Protein AF-A0A7J2LE22-F1 (afdb_monomer)

Secondary structure (DSSP, 8-state):
--TT----EEEEEEETTEEEEEESSPPTTT--HHHHHTSTT--HHHHHHHHHTPPPSSHHHHHHHHHHTT--HHHHHTTT-

Structure (mmCIF, N/CA/C/O backbone):
data_AF-A0A7J2LE22-F1
#
_entry.id   AF-A0A7J2LE22-F1
#
loop_
_atom_site.group_PDB
_atom_site.id
_atom_site.type_symbol
_atom_site.label_atom_id
_atom_site.label_alt_id
_atom_site.label_comp_id
_atom_site.label_asym_id
_atom_site.label_entity_id
_atom_site.label_seq_id
_ato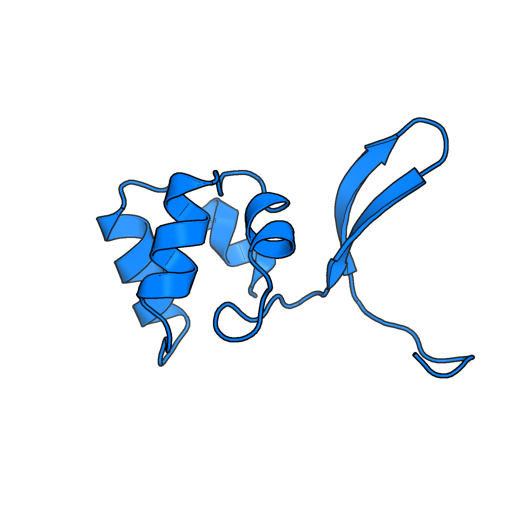m_site.pdbx_PDB_ins_code
_atom_site.Cartn_x
_atom_site.Cartn_y
_atom_site.Cartn_z
_atom_site.occupancy
_atom_site.B_iso_or_equiv
_atom_site.auth_seq_id
_atom_site.auth_comp_id
_atom_site.auth_asym_id
_atom_site.auth_atom_id
_atom_site.pdbx_PDB_model_num
ATOM 1 N N . LEU A 1 1 ? -21.150 -2.853 -8.361 1.00 63.91 1 LEU A N 1
ATOM 2 C CA . LEU A 1 1 ? -21.531 -1.533 -7.804 1.00 63.91 1 LEU A CA 1
ATOM 3 C C . LEU A 1 1 ? -22.899 -1.159 -8.368 1.00 63.91 1 LEU A C 1
ATOM 5 O O . LEU A 1 1 ? -23.106 -1.424 -9.547 1.00 63.91 1 LEU A O 1
ATOM 9 N N . PRO A 1 2 ? -23.835 -0.630 -7.563 1.00 79.31 2 PRO A N 1
ATOM 10 C CA . PRO A 1 2 ? -25.120 -0.147 -8.073 1.00 79.31 2 PRO A CA 1
ATOM 11 C C . PRO A 1 2 ? -24.915 1.097 -8.952 1.00 79.31 2 PRO A C 1
ATOM 13 O O . PRO A 1 2 ? -23.989 1.875 -8.711 1.00 79.31 2 PRO A O 1
ATOM 16 N N . LEU A 1 3 ? -25.764 1.278 -9.969 1.00 85.88 3 LEU A N 1
ATOM 17 C CA . LEU A 1 3 ? -25.701 2.446 -10.853 1.00 85.88 3 LEU A CA 1
ATOM 18 C C . LEU A 1 3 ? -25.921 3.752 -10.071 1.00 85.88 3 LEU A C 1
ATOM 20 O O . LEU A 1 3 ? -26.686 3.787 -9.109 1.00 85.88 3 LEU A O 1
ATOM 24 N N . GLY A 1 4 ? -25.244 4.824 -10.495 1.00 86.12 4 GLY A N 1
ATOM 25 C CA . GLY A 1 4 ? -25.377 6.165 -9.909 1.00 86.12 4 GLY A CA 1
ATOM 26 C C . GLY A 1 4 ? -24.537 6.428 -8.653 1.00 86.12 4 GLY A C 1
ATOM 27 O O . GLY A 1 4 ? -24.671 7.492 -8.057 1.00 86.12 4 GLY A O 1
ATOM 28 N N . LYS A 1 5 ? -23.667 5.495 -8.241 1.00 83.62 5 LYS A N 1
ATOM 29 C CA . LYS A 1 5 ? -22.697 5.734 -7.162 1.00 83.62 5 LYS A CA 1
ATOM 30 C C . LYS A 1 5 ? -21.337 6.138 -7.717 1.00 83.62 5 LYS A C 1
ATOM 32 O O . LYS A 1 5 ? -20.803 5.472 -8.601 1.00 83.62 5 LYS A O 1
ATOM 37 N N . TYR A 1 6 ? -20.777 7.190 -7.137 1.00 85.69 6 TYR A N 1
ATOM 38 C CA . TYR A 1 6 ? -19.403 7.616 -7.367 1.00 85.69 6 TYR A CA 1
ATOM 39 C C . TYR A 1 6 ? -18.480 6.919 -6.368 1.00 85.69 6 TYR A C 1
ATOM 41 O O . TYR A 1 6 ? -18.886 6.629 -5.241 1.00 85.69 6 TYR A O 1
ATOM 49 N N . ILE A 1 7 ? -17.259 6.623 -6.803 1.00 86.38 7 ILE A N 1
ATOM 50 C CA . ILE A 1 7 ? -16.185 6.139 -5.940 1.00 86.38 7 ILE A CA 1
ATOM 51 C C . ILE A 1 7 ? -14.959 7.011 -6.169 1.00 86.38 7 ILE A C 1
ATOM 53 O O . ILE A 1 7 ? -14.663 7.371 -7.310 1.00 86.38 7 ILE A O 1
ATOM 57 N N . ASP A 1 8 ? -14.248 7.315 -5.093 1.00 89.75 8 ASP A N 1
ATOM 58 C CA . ASP A 1 8 ? -12.965 7.988 -5.186 1.00 89.75 8 ASP A CA 1
ATOM 59 C C . ASP A 1 8 ? -11.890 6.970 -5.556 1.00 89.75 8 ASP A C 1
ATOM 61 O O . ASP A 1 8 ? -11.803 5.867 -5.003 1.00 89.75 8 ASP A O 1
ATOM 65 N N . VAL A 1 9 ? -11.085 7.328 -6.550 1.00 90.25 9 VAL A N 1
ATOM 66 C CA . VAL A 1 9 ? -10.005 6.482 -7.046 1.00 90.25 9 VAL A CA 1
ATOM 67 C C . VAL A 1 9 ? -8.764 7.316 -7.296 1.00 90.25 9 VAL A C 1
ATOM 69 O O . VAL A 1 9 ? -8.833 8.465 -7.731 1.00 90.25 9 VAL A O 1
ATOM 72 N N . LYS A 1 10 ? -7.606 6.706 -7.069 1.00 90.31 10 LYS A N 1
ATOM 73 C CA . LYS A 1 10 ? -6.311 7.267 -7.421 1.00 90.31 10 LYS A CA 1
ATOM 74 C C . LYS A 1 10 ? -5.779 6.564 -8.662 1.00 90.31 10 LYS A C 1
ATOM 76 O O . LYS A 1 10 ? -5.703 5.336 -8.701 1.00 90.31 10 LYS A O 1
ATOM 81 N N . VAL A 1 11 ? -5.443 7.338 -9.690 1.00 89.06 11 VAL A N 1
ATOM 82 C CA . VAL A 1 11 ? -4.944 6.807 -10.966 1.00 89.06 11 VAL A CA 1
ATOM 83 C C . VAL A 1 11 ? -3.496 6.359 -10.790 1.00 89.06 11 VAL A C 1
ATOM 85 O O . VAL A 1 11 ? -2.642 7.164 -10.426 1.00 89.06 11 VAL A O 1
ATOM 88 N N . ALA A 1 12 ? -3.241 5.073 -11.024 1.00 87.06 12 ALA A N 1
ATOM 89 C CA . ALA A 1 12 ? -1.916 4.459 -10.964 1.00 87.06 12 ALA A CA 1
ATOM 90 C C . ALA A 1 12 ? -1.200 4.487 -12.316 1.00 87.06 12 ALA A C 1
ATOM 92 O O . ALA A 1 12 ? 0.012 4.672 -12.355 1.00 87.06 12 ALA A O 1
ATOM 93 N N . ASP A 1 13 ? -1.947 4.319 -13.406 1.00 86.56 13 ASP A N 1
ATOM 94 C CA . ASP A 1 13 ? -1.411 4.320 -14.765 1.00 86.56 13 ASP A CA 1
ATOM 95 C C . ASP A 1 13 ? -2.508 4.671 -15.780 1.00 86.56 13 ASP A C 1
ATOM 97 O O . ASP A 1 13 ? -3.704 4.598 -15.472 1.00 86.56 13 ASP A O 1
ATOM 101 N N . HIS A 1 14 ? -2.123 5.032 -17.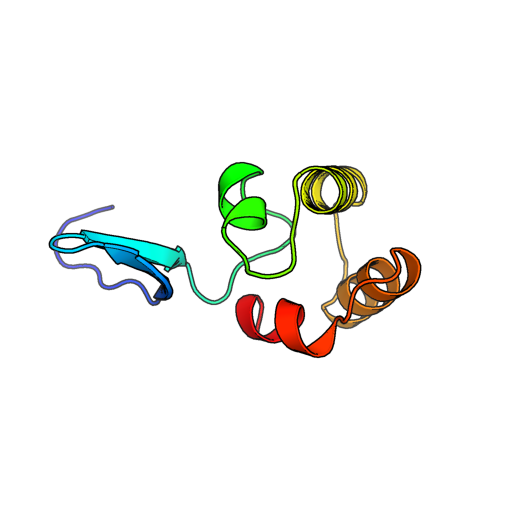000 1.00 88.31 14 HIS A N 1
ATOM 102 C CA . HIS A 1 14 ? -3.053 5.248 -18.099 1.00 88.31 14 HIS A CA 1
ATOM 103 C C . HIS A 1 14 ? -2.478 4.774 -19.439 1.00 88.31 14 HIS A C 1
ATOM 105 O O . HIS A 1 14 ? -1.324 5.003 -19.783 1.00 88.31 14 HIS A O 1
ATOM 111 N N . GLY A 1 15 ? -3.330 4.140 -20.238 1.00 87.12 15 GLY A N 1
ATOM 112 C CA . GLY A 1 15 ? -3.052 3.802 -21.629 1.00 87.12 15 GLY A CA 1
ATOM 113 C C . GLY A 1 15 ? -3.679 4.807 -22.593 1.00 87.12 15 GLY A C 1
ATOM 114 O O . GLY A 1 15 ? -4.355 5.753 -22.195 1.00 87.12 15 GLY A O 1
ATOM 115 N N . MET A 1 16 ? -3.534 4.553 -23.896 1.00 88.50 16 MET A N 1
ATOM 116 C CA . MET A 1 16 ? -4.100 5.399 -24.963 1.00 88.50 16 MET A CA 1
ATOM 117 C C . MET A 1 16 ? -5.625 5.572 -24.878 1.00 88.50 16 MET A C 1
ATOM 119 O O . MET A 1 16 ? -6.167 6.517 -25.445 1.00 88.50 16 MET A O 1
ATOM 123 N N . ARG A 1 17 ? -6.330 4.619 -24.250 1.00 90.25 17 ARG A N 1
ATOM 124 C CA . ARG A 1 17 ? -7.803 4.564 -24.195 1.00 90.25 17 ARG A CA 1
ATOM 125 C C . ARG A 1 17 ? -8.344 4.024 -22.864 1.00 90.25 17 ARG A C 1
ATOM 127 O O . ARG A 1 17 ? -9.483 3.574 -22.809 1.00 90.25 17 ARG A O 1
ATOM 134 N N . SER A 1 18 ? -7.528 3.987 -21.813 1.00 90.12 18 SER A N 1
ATOM 135 C CA . SER A 1 18 ? -7.894 3.363 -20.536 1.00 90.12 18 SER A CA 1
ATOM 136 C C . SER A 1 18 ? -7.136 3.988 -19.374 1.00 90.12 18 SER A C 1
ATOM 138 O O . SER A 1 18 ? -6.011 4.445 -19.546 1.00 90.12 18 SER A O 1
ATOM 140 N N . VAL A 1 19 ? -7.722 3.947 -18.180 1.00 89.69 19 VAL A N 1
ATOM 141 C CA . VAL A 1 19 ? -7.057 4.331 -16.930 1.00 89.69 19 VAL A CA 1
ATOM 142 C C . VAL A 1 19 ? -7.071 3.151 -15.968 1.00 89.69 19 VAL A C 1
ATOM 144 O O . VAL A 1 19 ? -8.082 2.462 -15.833 1.00 89.69 19 VAL A O 1
ATOM 147 N N . THR A 1 20 ? -5.945 2.920 -15.305 1.00 88.44 20 THR A N 1
ATOM 148 C CA . THR A 1 20 ? -5.822 1.967 -14.205 1.00 88.44 20 THR A CA 1
ATOM 149 C C . THR A 1 20 ? -5.901 2.764 -12.920 1.00 88.44 20 THR A C 1
ATOM 151 O O . THR A 1 20 ? -5.011 3.558 -12.616 1.00 88.44 20 THR A O 1
ATOM 154 N N . ALA A 1 21 ? -6.980 2.574 -12.169 1.00 87.12 21 ALA A N 1
ATOM 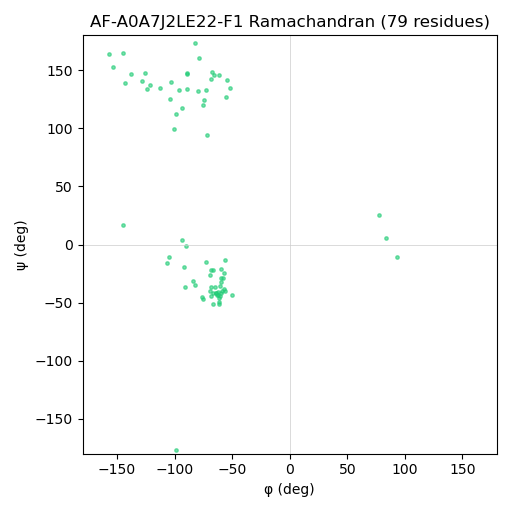155 C CA . ALA A 1 21 ? -7.214 3.303 -10.936 1.00 87.12 21 ALA A CA 1
ATOM 156 C C . ALA A 1 21 ? -7.457 2.348 -9.769 1.00 87.12 21 ALA A C 1
ATOM 158 O O . ALA A 1 21 ? -8.005 1.256 -9.929 1.00 87.12 21 ALA A O 1
ATOM 159 N N . VAL A 1 22 ? -7.029 2.785 -8.592 1.00 88.19 22 VAL A N 1
ATOM 160 C CA . VAL A 1 22 ? -7.130 2.058 -7.330 1.00 88.19 22 VAL A CA 1
ATOM 161 C C . VAL A 1 22 ? -8.110 2.808 -6.425 1.00 88.19 22 VAL A C 1
ATOM 163 O O . VAL A 1 22 ? -8.006 4.033 -6.354 1.00 88.19 22 VAL A O 1
ATOM 166 N N . PRO A 1 23 ? -9.054 2.132 -5.743 1.00 88.12 23 PRO A N 1
ATOM 167 C CA . PRO A 1 23 ? -9.927 2.769 -4.760 1.00 88.12 23 PRO A CA 1
ATOM 168 C C . PRO A 1 23 ? -9.127 3.560 -3.728 1.00 88.12 23 PRO A C 1
ATOM 170 O O . PRO A 1 23 ? -8.113 3.070 -3.228 1.00 88.12 23 PRO A O 1
ATOM 173 N N . TYR A 1 24 ? -9.585 4.772 -3.433 1.00 86.75 24 TYR A N 1
ATOM 174 C CA . TYR A 1 24 ? -8.920 5.675 -2.508 1.00 86.75 24 TYR A CA 1
ATOM 175 C C . TYR A 1 24 ? -9.875 6.108 -1.386 1.00 86.75 24 TYR A C 1
ATOM 177 O O . TYR A 1 24 ? -11.004 6.497 -1.685 1.00 86.75 24 TYR A O 1
ATOM 185 N N . PRO A 1 25 ? -9.438 6.077 -0.116 1.00 87.69 25 PRO A N 1
ATOM 186 C CA . PRO A 1 25 ? -8.168 5.528 0.366 1.00 87.69 25 PRO A CA 1
ATOM 187 C C . PRO A 1 25 ? -8.110 3.999 0.237 1.00 87.69 25 PRO A C 1
ATOM 189 O O . PRO A 1 25 ? -9.101 3.297 0.444 1.00 87.69 25 PRO A O 1
ATOM 192 N N . LEU A 1 26 ? -6.935 3.476 -0.120 1.00 87.56 26 LEU A N 1
ATOM 193 C CA . LEU A 1 26 ? -6.709 2.036 -0.163 1.00 87.56 26 LEU A CA 1
ATOM 194 C C . LEU A 1 26 ? -6.612 1.492 1.266 1.00 87.56 26 LEU A C 1
ATOM 196 O O . LEU A 1 26 ? -5.868 2.028 2.079 1.00 87.56 26 LEU A O 1
ATOM 200 N N . ASP A 1 27 ? -7.305 0.397 1.569 1.00 89.25 27 ASP A N 1
ATOM 201 C CA . ASP A 1 27 ? -7.194 -0.267 2.871 1.00 89.25 27 ASP A CA 1
ATOM 202 C C . ASP A 1 27 ? -6.140 -1.393 2.814 1.00 89.25 27 ASP A C 1
ATOM 204 O O . ASP A 1 27 ? -6.313 -2.366 2.067 1.00 89.25 27 ASP A O 1
ATOM 208 N N . PRO A 1 28 ? -5.044 -1.318 3.599 1.00 87.50 28 PRO A N 1
ATOM 209 C CA . PRO A 1 28 ? -3.981 -2.318 3.556 1.00 87.50 28 PRO A CA 1
ATOM 210 C C . PRO A 1 28 ? -4.426 -3.693 4.066 1.00 87.50 28 PRO A C 1
ATOM 212 O O . PRO A 1 28 ? -3.802 -4.690 3.690 1.00 87.50 28 PRO A O 1
ATOM 215 N N . ASN A 1 29 ? -5.493 -3.771 4.871 1.00 90.19 29 ASN A N 1
ATOM 216 C CA . ASN A 1 29 ? -6.022 -5.010 5.442 1.00 90.19 29 ASN A CA 1
ATOM 217 C C . ASN A 1 29 ? -6.925 -5.769 4.464 1.00 90.19 29 ASN A C 1
ATOM 219 O O . ASN A 1 29 ? -6.895 -7.000 4.429 1.00 90.19 29 ASN A O 1
ATOM 223 N N . THR A 1 30 ? -7.682 -5.055 3.631 1.00 89.38 30 THR A N 1
ATOM 224 C CA . THR A 1 30 ? -8.659 -5.661 2.709 1.00 89.38 30 THR A CA 1
ATOM 225 C C . THR A 1 30 ? -8.226 -5.640 1.244 1.00 89.38 30 THR A C 1
ATOM 227 O O . THR A 1 30 ? -8.755 -6.415 0.446 1.00 89.38 30 THR A O 1
ATOM 230 N N . ALA A 1 31 ? -7.227 -4.831 0.870 1.00 89.69 31 ALA A N 1
ATOM 231 C CA . ALA A 1 31 ? -6.744 -4.752 -0.507 1.00 89.69 31 ALA A CA 1
ATOM 232 C C . ALA A 1 31 ? -6.343 -6.124 -1.072 1.00 89.69 31 ALA A C 1
ATOM 234 O O . ALA A 1 31 ? -5.733 -6.959 -0.398 1.00 89.69 31 ALA A O 1
ATOM 235 N N . THR A 1 32 ? -6.633 -6.367 -2.345 1.00 90.44 32 THR A N 1
ATOM 236 C CA . THR A 1 32 ? -6.211 -7.606 -3.008 1.00 90.44 32 THR A CA 1
ATOM 237 C C . THR A 1 32 ? -4.735 -7.544 -3.408 1.00 90.44 32 THR A C 1
ATOM 239 O O . THR A 1 32 ? -4.147 -6.471 -3.540 1.00 90.44 32 THR A O 1
ATOM 242 N N . MET A 1 33 ? -4.124 -8.708 -3.645 1.00 89.88 33 MET A N 1
ATOM 243 C CA . MET A 1 33 ? -2.719 -8.806 -4.065 1.00 89.88 33 MET A CA 1
ATOM 244 C C . MET A 1 33 ? -2.433 -8.020 -5.355 1.00 89.88 33 MET A C 1
ATOM 246 O O . MET A 1 33 ? -1.380 -7.401 -5.486 1.00 89.88 33 MET A O 1
ATOM 250 N N . ASN A 1 34 ? -3.363 -8.033 -6.314 1.00 88.69 34 ASN A N 1
ATOM 251 C CA . ASN A 1 34 ? -3.210 -7.290 -7.566 1.00 88.69 34 ASN A CA 1
ATOM 252 C C . ASN A 1 34 ? -3.291 -5.780 -7.329 1.00 88.69 34 ASN A C 1
ATOM 254 O O . ASN A 1 34 ? -2.497 -5.037 -7.891 1.00 88.69 34 ASN A O 1
ATOM 258 N N . LEU A 1 35 ? -4.194 -5.345 -6.451 1.00 89.12 35 LEU A N 1
ATOM 259 C CA . LEU A 1 35 ? -4.392 -3.934 -6.134 1.00 89.12 35 LEU A CA 1
ATOM 260 C C . LEU A 1 35 ? -3.200 -3.332 -5.377 1.00 89.12 35 LEU A C 1
ATOM 262 O O . LEU A 1 35 ? -2.799 -2.199 -5.621 1.00 89.12 35 LEU A O 1
ATOM 266 N N . LEU A 1 36 ? -2.579 -4.118 -4.498 1.00 90.38 36 LEU A N 1
ATOM 267 C CA . LEU A 1 36 ? -1.319 -3.728 -3.873 1.00 90.38 36 LEU A CA 1
ATOM 268 C C . LEU A 1 36 ? -0.205 -3.581 -4.914 1.00 90.38 36 LEU A C 1
ATOM 270 O O . LEU A 1 36 ? 0.524 -2.603 -4.877 1.00 90.38 36 LEU A O 1
ATOM 274 N N . GLN A 1 37 ? -0.093 -4.514 -5.863 1.00 91.00 37 GLN A N 1
ATOM 275 C CA . GLN A 1 37 ? 0.945 -4.472 -6.903 1.00 91.00 37 GLN A CA 1
ATOM 276 C C . GLN A 1 37 ? 0.776 -3.329 -7.910 1.00 91.00 37 GLN A C 1
ATOM 278 O O . GLN A 1 37 ? 1.747 -2.947 -8.555 1.00 91.00 37 GLN A O 1
ATOM 283 N N . THR A 1 38 ? -0.43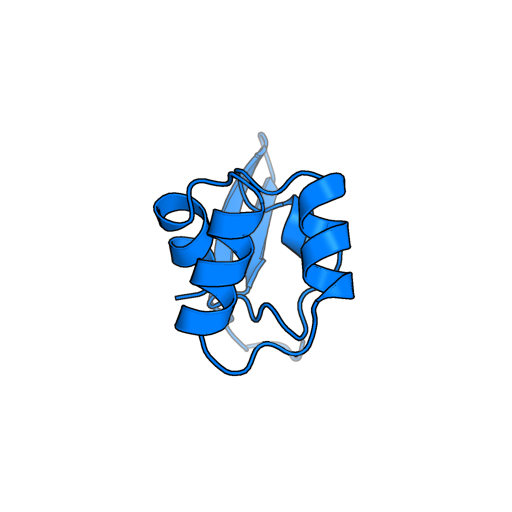2 -2.779 -8.062 1.00 89.25 38 THR A N 1
ATOM 284 C CA . THR A 1 38 ? -0.646 -1.585 -8.894 1.00 89.25 38 THR A CA 1
ATOM 285 C C . THR A 1 38 ? -0.113 -0.307 -8.254 1.00 89.25 38 THR A C 1
ATOM 287 O O . THR A 1 38 ? 0.032 0.694 -8.947 1.00 89.25 38 THR A O 1
ATOM 290 N N . VAL A 1 39 ? 0.194 -0.316 -6.952 1.0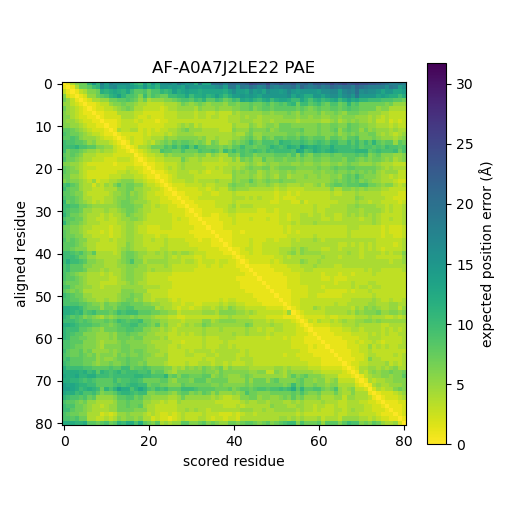0 88.38 39 VAL A N 1
ATOM 291 C CA . VAL A 1 39 ? 0.774 0.846 -6.277 1.00 88.38 39 VAL A CA 1
ATOM 292 C C . VAL A 1 39 ? 2.251 0.980 -6.672 1.00 88.38 39 VAL A C 1
ATOM 294 O O . VAL A 1 39 ? 3.034 0.052 -6.439 1.00 88.38 39 VAL A O 1
ATOM 297 N N . PRO A 1 40 ? 2.679 2.137 -7.209 1.00 86.06 40 PRO A N 1
ATOM 298 C CA . PRO A 1 40 ? 4.084 2.388 -7.506 1.00 86.06 40 PRO A CA 1
ATOM 299 C C . PRO A 1 40 ? 4.964 2.184 -6.264 1.00 86.06 40 PRO A C 1
ATOM 301 O O . PRO A 1 40 ? 4.710 2.754 -5.204 1.00 86.06 40 PRO A O 1
ATOM 304 N N . GLY A 1 41 ? 6.001 1.355 -6.393 1.00 84.81 41 GLY A N 1
ATOM 305 C CA . GLY A 1 41 ? 6.891 0.981 -5.286 1.00 84.81 41 GLY A CA 1
ATOM 306 C C . GLY A 1 41 ? 6.502 -0.308 -4.550 1.00 84.81 41 GLY A C 1
ATOM 307 O O . GLY A 1 41 ? 7.321 -0.845 -3.806 1.00 84.81 41 GLY A O 1
ATOM 308 N N . ILE A 1 42 ? 5.313 -0.872 -4.799 1.00 88.81 42 ILE A N 1
ATOM 309 C CA . ILE A 1 42 ? 4.915 -2.182 -4.272 1.00 88.81 42 ILE A CA 1
ATOM 310 C C . ILE A 1 42 ? 5.078 -3.252 -5.359 1.00 88.81 42 ILE A C 1
ATOM 312 O O . ILE A 1 42 ? 4.221 -3.465 -6.209 1.00 88.81 42 ILE A O 1
ATOM 316 N N . GLY A 1 43 ? 6.184 -3.994 -5.303 1.00 87.75 43 GLY A N 1
ATOM 317 C CA . GLY A 1 43 ? 6.366 -5.194 -6.125 1.00 87.75 43 GLY A CA 1
ATOM 318 C C . GLY A 1 43 ? 5.703 -6.442 -5.526 1.00 87.75 43 GLY A C 1
ATOM 319 O O . GLY A 1 43 ? 5.294 -6.459 -4.366 1.00 87.75 43 GLY A O 1
ATOM 320 N N . LYS A 1 44 ? 5.702 -7.557 -6.271 1.00 90.69 44 LYS A N 1
ATOM 321 C CA . LYS A 1 44 ? 5.149 -8.858 -5.830 1.00 90.69 44 LYS A CA 1
ATOM 322 C C . LYS A 1 44 ? 5.649 -9.311 -4.451 1.00 90.69 44 LYS A C 1
ATOM 324 O O . LYS A 1 44 ? 4.863 -9.771 -3.624 1.00 90.69 44 LYS A O 1
ATOM 329 N N . LYS A 1 45 ? 6.955 -9.170 -4.185 1.00 90.06 45 LYS A N 1
ATOM 330 C CA . LYS A 1 45 ? 7.568 -9.541 -2.893 1.00 90.06 45 LYS A CA 1
ATOM 331 C C . LYS A 1 45 ? 7.001 -8.710 -1.741 1.00 90.06 45 LYS A C 1
ATOM 333 O O . LYS A 1 45 ? 6.687 -9.257 -0.689 1.00 90.06 45 LYS A O 1
ATOM 338 N N . VAL A 1 46 ? 6.854 -7.407 -1.964 1.00 90.12 46 VAL A N 1
ATOM 339 C CA . VAL A 1 46 ? 6.306 -6.467 -0.985 1.00 90.12 46 VAL A CA 1
ATOM 340 C C . VAL A 1 46 ? 4.836 -6.766 -0.744 1.00 90.12 46 VAL A C 1
ATOM 342 O O . VAL A 1 46 ? 4.452 -6.978 0.396 1.00 90.12 46 VAL A O 1
ATOM 345 N N . ALA A 1 47 ? 4.032 -6.867 -1.804 1.00 90.56 47 ALA A N 1
ATOM 346 C CA . ALA A 1 47 ? 2.609 -7.168 -1.692 1.00 90.56 47 ALA A CA 1
ATOM 347 C C . ALA A 1 47 ? 2.364 -8.481 -0.929 1.00 90.56 47 ALA A C 1
ATOM 349 O O . ALA A 1 47 ? 1.508 -8.536 -0.052 1.00 90.56 47 ALA A O 1
ATOM 350 N N . THR A 1 48 ? 3.186 -9.507 -1.178 1.00 91.69 48 THR A N 1
ATOM 351 C CA . THR A 1 48 ? 3.125 -10.779 -0.438 1.00 91.69 48 THR A CA 1
ATOM 352 C C . THR A 1 48 ? 3.392 -10.584 1.050 1.00 91.69 48 THR A C 1
ATOM 354 O O . THR A 1 48 ? 2.647 -11.096 1.880 1.00 91.69 48 THR A O 1
ATOM 357 N N . ARG A 1 49 ? 4.426 -9.811 1.402 1.00 90.75 49 ARG A N 1
ATOM 358 C CA . ARG A 1 49 ? 4.717 -9.483 2.801 1.00 90.75 49 ARG A CA 1
ATOM 359 C C . ARG A 1 49 ? 3.615 -8.644 3.429 1.00 90.75 49 ARG A C 1
ATOM 361 O O . ARG A 1 49 ? 3.324 -8.855 4.598 1.00 90.75 49 ARG A O 1
ATOM 368 N N . ILE A 1 50 ? 3.003 -7.728 2.681 1.00 90.69 50 ILE A N 1
ATOM 369 C CA . ILE A 1 50 ? 1.894 -6.920 3.184 1.00 90.69 50 ILE A CA 1
ATOM 370 C C . ILE A 1 50 ? 0.730 -7.831 3.561 1.00 90.69 50 ILE A C 1
ATOM 372 O O . ILE A 1 50 ? 0.261 -7.796 4.689 1.00 90.69 50 ILE A O 1
ATOM 376 N N . VAL A 1 51 ? 0.325 -8.712 2.644 1.00 91.25 51 VAL A N 1
ATOM 377 C CA . VAL A 1 51 ? -0.756 -9.675 2.886 1.00 91.25 51 VAL A CA 1
ATOM 378 C C . VAL A 1 51 ? -0.430 -10.605 4.059 1.00 91.25 51 VAL A C 1
ATOM 380 O O . VAL A 1 51 ? -1.299 -10.853 4.887 1.00 91.25 51 VAL A O 1
ATOM 383 N N . ALA A 1 52 ? 0.815 -11.078 4.162 1.00 90.44 52 ALA A N 1
ATOM 384 C CA . ALA A 1 52 ? 1.252 -11.974 5.233 1.00 90.44 52 ALA A CA 1
ATOM 385 C C . ALA A 1 52 ? 1.314 -11.311 6.621 1.00 90.44 52 ALA A C 1
ATOM 387 O O . ALA A 1 52 ? 1.197 -12.007 7.622 1.00 90.44 52 ALA A O 1
ATOM 388 N N . ASN A 1 53 ? 1.512 -9.991 6.691 1.00 89.81 53 ASN A N 1
ATOM 389 C CA . ASN A 1 53 ? 1.596 -9.246 7.952 1.00 89.81 53 ASN A CA 1
ATOM 390 C C . ASN A 1 53 ? 0.252 -8.654 8.402 1.00 89.81 53 ASN A C 1
ATOM 392 O O . ASN A 1 53 ? 0.212 -7.948 9.406 1.00 89.81 53 ASN A O 1
ATOM 396 N N . ARG A 1 54 ? -0.843 -8.922 7.683 1.00 90.50 54 ARG A N 1
ATOM 397 C CA . ARG A 1 54 ? -2.183 -8.515 8.116 1.00 90.50 54 ARG A CA 1
ATOM 398 C C . ARG A 1 54 ? -2.585 -9.250 9.402 1.00 90.50 54 ARG A C 1
ATOM 400 O O . ARG A 1 54 ? -2.287 -10.438 9.521 1.00 90.50 54 ARG A O 1
ATOM 407 N N . PRO A 1 55 ? -3.346 -8.610 10.306 1.00 92.50 55 PRO A N 1
ATOM 408 C CA . PRO A 1 55 ? -3.884 -7.250 10.209 1.00 92.50 55 PRO A CA 1
ATOM 409 C C . PRO A 1 55 ? -2.942 -6.171 10.775 1.00 92.50 55 PRO A C 1
ATOM 411 O O . PRO A 1 55 ? -2.255 -6.392 11.768 1.00 92.50 55 PRO A O 1
ATOM 4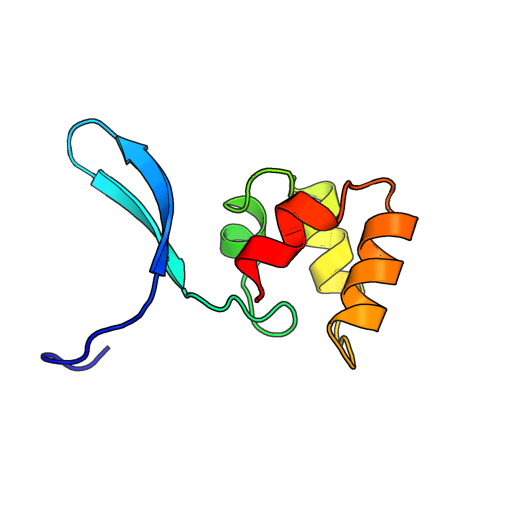14 N N . TYR A 1 56 ? -2.985 -4.980 10.180 1.00 89.75 56 TYR A N 1
ATOM 415 C CA . TYR A 1 56 ? -2.349 -3.762 10.685 1.00 89.75 56 TYR A CA 1
ATOM 416 C C . TYR A 1 56 ? -3.302 -3.010 11.604 1.00 89.75 56 TYR A C 1
ATOM 418 O O . TYR A 1 56 ? -4.470 -2.824 11.250 1.00 89.75 56 TYR A O 1
ATOM 426 N N . LYS A 1 57 ? -2.799 -2.562 12.760 1.00 88.06 57 LYS A N 1
ATOM 427 C CA . LYS A 1 57 ? -3.612 -1.823 13.743 1.00 88.06 57 LYS A CA 1
ATOM 428 C C . LYS A 1 57 ? -3.877 -0.387 13.310 1.00 88.06 57 LYS A C 1
ATOM 430 O O . LYS A 1 57 ? -5.014 0.060 13.345 1.00 88.06 57 LYS A O 1
ATOM 435 N N . ASP A 1 58 ? -2.823 0.290 12.867 1.00 88.25 58 ASP A N 1
ATOM 436 C CA . ASP A 1 58 ? -2.8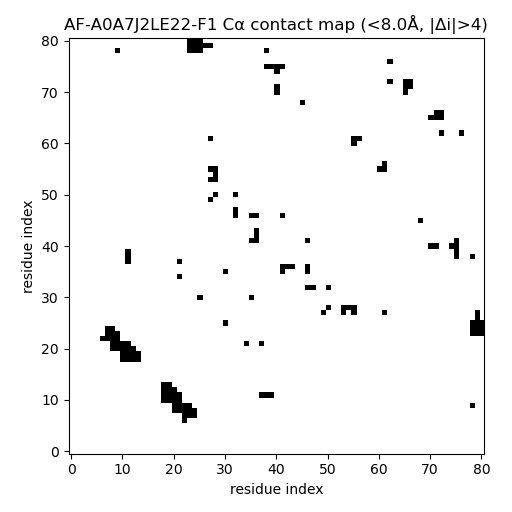34 1.706 12.515 1.00 88.25 58 ASP A CA 1
ATOM 437 C C . ASP A 1 58 ? -1.904 1.967 11.326 1.00 88.25 58 ASP A C 1
ATOM 439 O O . ASP A 1 58 ? -1.010 1.172 11.018 1.00 88.25 58 ASP A O 1
ATOM 443 N N . LEU A 1 59 ? -2.040 3.139 10.699 1.00 85.06 59 LEU A N 1
ATOM 444 C CA . LEU A 1 59 ? -1.134 3.577 9.628 1.00 85.06 59 LEU A CA 1
ATOM 445 C C . LEU A 1 59 ? 0.331 3.643 10.082 1.00 85.06 59 LEU A C 1
ATOM 447 O O . LEU A 1 59 ? 1.231 3.434 9.272 1.00 85.06 59 LEU A O 1
ATOM 451 N N . LYS A 1 60 ? 0.580 3.902 11.372 1.00 87.62 60 LYS A N 1
ATOM 452 C CA . LYS A 1 60 ? 1.932 3.911 11.940 1.00 87.62 60 LYS A CA 1
ATOM 453 C C . LYS A 1 60 ? 2.551 2.510 11.964 1.00 87.62 60 LYS A C 1
ATOM 455 O O . LYS A 1 60 ? 3.687 2.353 11.538 1.00 87.62 60 LYS A O 1
ATOM 460 N N . ASP A 1 61 ? 1.787 1.502 12.384 1.00 89.12 61 ASP A N 1
ATOM 461 C CA . ASP A 1 61 ? 2.215 0.095 12.352 1.00 89.12 61 ASP A CA 1
ATOM 462 C C . ASP A 1 61 ? 2.476 -0.350 10.904 1.00 89.12 61 ASP A C 1
ATOM 464 O O . ASP A 1 61 ? 3.502 -0.953 10.595 1.00 89.12 61 ASP A O 1
ATOM 468 N N . PHE A 1 62 ? 1.614 0.061 9.969 1.00 89.00 62 PHE A N 1
ATOM 469 C CA . PHE A 1 62 ? 1.850 -0.172 8.545 1.00 89.00 62 PHE A CA 1
ATOM 470 C C . PHE A 1 62 ? 3.144 0.497 8.041 1.00 89.00 62 PHE A C 1
ATOM 472 O O . PHE A 1 62 ? 3.935 -0.142 7.345 1.00 89.00 62 PHE A O 1
ATOM 479 N N . MET A 1 63 ? 3.400 1.751 8.428 1.00 87.62 63 MET A N 1
ATOM 480 C CA . MET A 1 63 ? 4.614 2.495 8.074 1.00 87.62 63 MET A CA 1
ATOM 481 C C . MET A 1 63 ? 5.881 1.817 8.602 1.00 87.62 63 MET A C 1
ATOM 483 O O . MET A 1 63 ? 6.803 1.582 7.824 1.00 87.62 63 MET A O 1
ATOM 487 N N . GLU A 1 64 ? 5.907 1.444 9.883 1.00 89.00 64 GLU A N 1
ATOM 488 C CA . GLU A 1 64 ? 7.039 0.749 10.509 1.00 89.00 64 GLU A CA 1
ATOM 489 C C . GLU A 1 64 ? 7.332 -0.584 9.803 1.00 89.00 64 GLU A C 1
ATOM 491 O O . GLU A 1 64 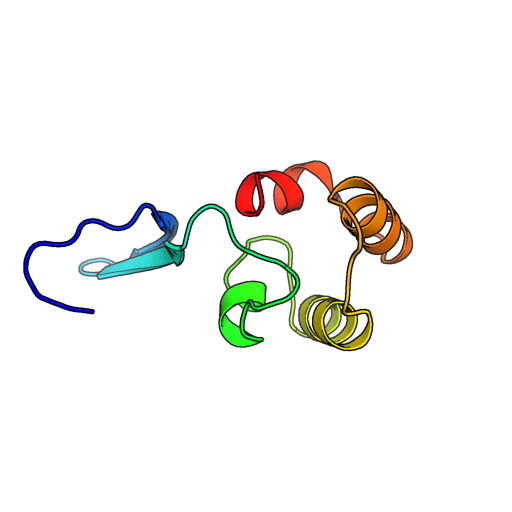? 8.486 -0.931 9.538 1.00 89.00 64 GLU A O 1
ATOM 496 N N . LYS A 1 65 ? 6.285 -1.323 9.412 1.00 88.38 65 LYS A N 1
ATOM 497 C CA . LYS A 1 65 ? 6.434 -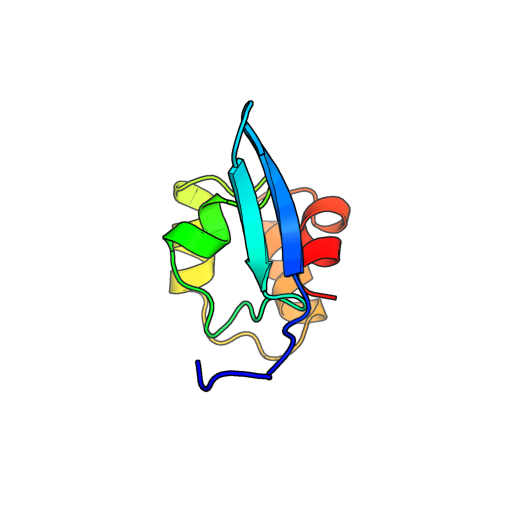2.572 8.656 1.00 88.38 65 LYS A CA 1
ATOM 498 C C . LYS A 1 65 ? 7.000 -2.329 7.261 1.00 88.38 65 LYS A C 1
ATOM 500 O O . LYS A 1 65 ? 7.874 -3.087 6.847 1.00 88.38 65 LYS A O 1
ATOM 505 N N . LEU A 1 66 ? 6.566 -1.293 6.546 1.00 87.75 66 LEU A N 1
ATOM 506 C CA . LEU A 1 66 ? 7.136 -0.943 5.240 1.00 87.75 66 LEU A CA 1
ATOM 507 C C . LEU A 1 66 ? 8.612 -0.529 5.344 1.00 87.75 66 LEU A C 1
ATOM 509 O O . LEU A 1 66 ? 9.430 -0.986 4.542 1.00 87.75 66 LEU A O 1
ATOM 513 N N . GLU A 1 67 ? 8.973 0.249 6.365 1.00 86.75 67 GLU A N 1
ATOM 514 C CA . GLU A 1 67 ? 10.363 0.650 6.621 1.00 86.75 67 GLU A CA 1
ATOM 515 C C . GLU A 1 67 ? 11.242 -0.562 6.946 1.00 86.75 67 GLU A C 1
ATOM 517 O O . GLU A 1 67 ? 12.325 -0.708 6.381 1.00 86.75 67 GLU A O 1
ATOM 522 N N . SER A 1 68 ? 10.737 -1.505 7.752 1.00 84.75 68 SER A N 1
ATOM 523 C CA . SER A 1 68 ? 11.428 -2.772 8.040 1.00 84.75 68 SER A CA 1
ATOM 524 C C . SER A 1 68 ? 11.694 -3.623 6.786 1.00 84.75 68 SER A C 1
ATOM 526 O O . SER A 1 68 ? 12.584 -4.472 6.775 1.00 84.75 68 SER A O 1
ATOM 528 N N . MET A 1 69 ? 10.940 -3.393 5.704 1.00 83.69 69 MET A N 1
ATOM 529 C CA . MET A 1 69 ? 11.119 -4.062 4.413 1.00 83.69 69 MET A CA 1
ATOM 530 C C . MET A 1 69 ? 12.079 -3.314 3.475 1.00 83.69 69 MET A C 1
ATOM 532 O O . MET A 1 69 ? 12.339 -3.820 2.381 1.00 83.69 69 MET A O 1
ATOM 536 N N . GLY A 1 70 ? 12.610 -2.158 3.893 1.00 80.62 70 GLY A N 1
ATOM 537 C CA . GLY A 1 70 ? 13.524 -1.316 3.116 1.00 80.62 70 GLY A CA 1
ATOM 538 C C . GLY A 1 70 ? 12.829 -0.479 2.041 1.00 80.62 70 GLY A C 1
ATOM 539 O O . GLY A 1 70 ? 13.439 -0.161 1.023 1.00 80.62 70 GLY A O 1
ATOM 540 N N . ILE A 1 71 ? 11.543 -0.175 2.223 1.00 82.38 71 ILE A N 1
ATOM 541 C CA . ILE A 1 71 ? 10.723 0.549 1.247 1.00 82.38 71 ILE A CA 1
ATOM 542 C C . ILE A 1 71 ? 10.552 1.987 1.714 1.00 82.38 71 ILE A C 1
ATOM 544 O O . ILE A 1 71 ? 10.327 2.241 2.895 1.00 82.38 71 ILE A O 1
ATOM 548 N N . GLU A 1 72 ? 10.607 2.937 0.782 1.00 80.00 72 GLU A N 1
ATOM 549 C CA . GLU A 1 72 ? 10.333 4.335 1.096 1.00 80.00 72 GLU A CA 1
ATOM 550 C C . GLU A 1 72 ? 8.831 4.555 1.356 1.00 80.00 72 GLU A C 1
ATOM 552 O O . GLU A 1 72 ? 8.025 4.795 0.450 1.00 80.00 72 GLU A O 1
ATOM 557 N N . SER A 1 73 ? 8.451 4.494 2.632 1.00 78.12 73 SER A N 1
ATOM 558 C CA . SER A 1 73 ? 7.058 4.538 3.086 1.00 78.12 73 SER A CA 1
ATOM 559 C C . SER A 1 73 ? 6.320 5.816 2.684 1.00 78.12 73 SER A C 1
ATOM 561 O O . SER A 1 73 ? 5.117 5.780 2.445 1.00 78.12 73 SER A O 1
ATOM 563 N N . LYS A 1 74 ? 7.021 6.946 2.522 1.00 78.25 74 LYS A N 1
ATOM 564 C CA . LYS A 1 74 ? 6.409 8.245 2.180 1.00 78.25 74 LYS A CA 1
ATOM 565 C C . LYS A 1 74 ? 5.659 8.236 0.849 1.00 78.25 74 LYS A C 1
ATOM 567 O O . LYS A 1 74 ? 4.645 8.917 0.721 1.00 78.25 74 LYS A O 1
ATOM 572 N N . ASN A 1 75 ? 6.153 7.505 -0.149 1.00 82.06 75 ASN A N 1
ATOM 573 C CA . ASN A 1 75 ? 5.520 7.459 -1.469 1.00 82.06 75 ASN A CA 1
ATOM 574 C C . ASN A 1 75 ? 4.378 6.445 -1.520 1.00 82.06 75 ASN A C 1
ATOM 576 O O . ASN A 1 75 ? 3.381 6.686 -2.198 1.00 82.06 75 ASN A O 1
ATOM 580 N N . VAL A 1 76 ? 4.490 5.369 -0.741 1.00 85.44 76 VAL A N 1
ATOM 581 C CA . VAL A 1 76 ? 3.477 4.316 -0.639 1.00 85.44 76 VAL A CA 1
ATOM 582 C C . VAL A 1 76 ? 2.287 4.764 0.212 1.00 85.44 76 VAL A C 1
ATOM 584 O O . VAL A 1 76 ? 1.150 4.607 -0.215 1.00 85.44 76 VAL A O 1
ATOM 587 N N . ILE A 1 77 ? 2.519 5.393 1.367 1.00 86.38 77 ILE A N 1
ATOM 588 C CA . ILE A 1 77 ? 1.459 5.798 2.309 1.00 86.38 77 ILE A CA 1
ATOM 589 C C . ILE A 1 77 ? 0.455 6.763 1.677 1.00 86.38 77 ILE A C 1
ATOM 591 O O . ILE A 1 77 ? -0.732 6.652 1.946 1.00 86.38 77 ILE A O 1
ATOM 595 N N . LYS A 1 78 ? 0.886 7.621 0.743 1.00 86.44 78 LYS A N 1
ATOM 596 C CA . LYS A 1 78 ? 0.001 8.528 -0.016 1.00 86.44 78 LYS A CA 1
ATOM 597 C C . LYS A 1 78 ? -1.132 7.815 -0.772 1.00 86.44 78 LYS A C 1
ATOM 599 O O . LYS A 1 78 ? -1.985 8.484 -1.344 1.00 86.44 78 LYS A O 1
ATOM 604 N N . TRP A 1 79 ? -1.083 6.495 -0.927 1.00 85.62 79 TRP A N 1
ATOM 605 C CA . TRP A 1 79 ? -2.137 5.701 -1.570 1.00 85.62 79 TRP A CA 1
ATOM 606 C C . TRP A 1 79 ? -3.173 5.168 -0.575 1.00 85.62 79 TRP A C 1
ATOM 608 O O . TRP A 1 79 ? -4.281 4.823 -0.979 1.00 85.62 79 TRP A O 1
ATOM 618 N N . PHE A 1 80 ? -2.813 5.121 0.707 1.00 85.25 80 PHE A N 1
ATOM 619 C CA . PHE A 1 80 ? -3.621 4.596 1.806 1.00 85.25 80 PHE A CA 1
ATOM 620 C C . PHE A 1 80 ? -4.214 5.716 2.684 1.00 85.25 80 PHE A C 1
ATOM 622 O O . PHE A 1 80 ? -5.092 5.438 3.496 1.00 85.25 80 PHE A O 1
ATOM 629 N N . THR A 1 81 ? -3.766 6.965 2.502 1.00 80.81 81 THR A N 1
ATOM 630 C CA . THR A 1 81 ? -4.228 8.167 3.218 1.00 80.81 81 THR A CA 1
ATOM 631 C C . THR A 1 81 ? -4.437 9.326 2.278 1.00 80.81 81 THR A C 1
ATOM 633 O O . THR A 1 81 ? -5.375 10.099 2.538 1.00 80.81 81 THR A O 1
#

Sequence (81 aa):
LPLGKYIDVKVADHGMRSVTAVPYPLDPNTATMNLLQTVPGIGKKVATRIVANRPYKDLKDFMEKLESMGIESKNVIKWFT

Mean predicted aligned error: 5.03 Å

Radius of gyration: 13.35 Å; Cα contacts (8 Å, |Δi|>4): 82; chains: 1; bounding box: 39×20×39 Å

Foldseek 3Di:
DDPPDDFDWDFLDDDPPDTDTAGPLDQLQPDDLVSQCSQPQRHSVNSVQSNVPPDDPDVVSVQVSCVVVVTPSVSRVVSND

Solvent-accessible surface area (backbone atoms only — not comparable to full-atom values): 5020 Å² total; per-residue (Å²): 132,71,88,95,66,86,78,57,61,45,77,67,48,71,59,101,87,48,75,44,64,41,61,47,64,35,50,81,72,75,56,49,66,69,61,41,43,55,39,76,92,29,45,70,71,51,28,50,50,48,64,70,60,52,76,63,91,46,74,65,56,46,41,55,53,35,45,77,71,75,42,74,40,78,70,48,47,67,51,50,101

Nearest PDB structures (foldseek):
  6rnx-assembly1_A  TM=3.734E-01  e=1.371E+00  Deinococcus deserti VCD115
  6rnz-assembly2_B  TM=3.718E-01  e=4.247E+00  Deinococcus deserti
  3f52-assembly1_A  TM=3.827E-01  e=5.128E+00  Corynebacterium glutamicum
  3f51-assembly1_A  TM=3.720E-01  e=4.816E+00  Corynebacterium glutamicum
  3f52-assembly1_E  TM=3.497E-01  e=5.815E+00  Corynebacterium glutamicum

pLDDT: mean 87.25, std 4.05, range [63.91, 92.5]